Protein AF-A0A7W9XGU8-F1 (afdb_monomer_lite)

pLDDT: mean 91.26, std 7.45, range [56.91, 96.81]

Secondary structure (DSSP, 8-state):
-HHHHHHHHHHTT-SS--TTHHHHHHHHHHHHHS----HHHHHHHTTSS--SSPPPHHHHHHHHHHHH--

Structure (mmCIF, N/CA/C/O backbone):
data_AF-A0A7W9XGU8-F1
#
_entry.id   AF-A0A7W9XGU8-F1
#
loop_
_atom_site.group_PDB
_atom_site.id
_atom_site.type_symbol
_atom_site.label_atom_id
_atom_site.label_alt_id
_atom_site.label_comp_id
_atom_site.label_asym_id
_atom_site.label_entity_id
_atom_site.label_seq_id
_atom_site.pdbx_PDB_ins_code
_atom_site.Cartn_x
_atom_site.Cartn_y
_atom_site.Cartn_z
_atom_site.occupancy
_atom_site.B_iso_or_equiv
_atom_site.auth_seq_id
_atom_site.auth_comp_id
_atom_site.auth_asym_id
_atom_site.auth_atom_id
_atom_site.pdbx_PDB_model_num
ATOM 1 N N . MET A 1 1 ? 3.982 -12.547 2.957 1.00 61.06 1 MET A N 1
ATOM 2 C CA . MET A 1 1 ? 3.904 -11.197 2.336 1.00 61.06 1 MET A CA 1
ATOM 3 C C . MET A 1 1 ? 3.316 -11.181 0.925 1.00 61.06 1 MET A C 1
ATOM 5 O O . MET A 1 1 ? 2.569 -10.253 0.647 1.00 61.06 1 MET A O 1
ATOM 9 N N . LEU A 1 2 ? 3.643 -12.128 0.028 1.00 69.25 2 LEU A N 1
ATOM 10 C CA . LEU A 1 2 ? 3.201 -12.069 -1.379 1.00 69.25 2 LEU A CA 1
ATOM 11 C C . LEU A 1 2 ? 1.667 -11.986 -1.525 1.00 69.25 2 LEU A C 1
ATOM 13 O O . LEU A 1 2 ? 1.166 -11.169 -2.289 1.00 69.25 2 LEU A O 1
ATOM 17 N N . THR A 1 3 ? 0.937 -12.768 -0.726 1.00 84.94 3 THR A N 1
ATOM 18 C CA . THR A 1 3 ? -0.534 -12.798 -0.701 1.00 84.94 3 THR A CA 1
ATOM 19 C C . THR A 1 3 ? -1.140 -11.472 -0.239 1.00 84.94 3 THR A C 1
ATOM 21 O O . THR A 1 3 ? -2.040 -10.956 -0.886 1.00 84.94 3 THR A O 1
ATOM 24 N N . LEU A 1 4 ? -0.588 -10.867 0.820 1.00 89.88 4 LEU A N 1
ATOM 25 C CA . LEU A 1 4 ? -1.079 -9.595 1.360 1.00 89.88 4 LEU A CA 1
ATOM 26 C C . LEU A 1 4 ? -0.942 -8.449 0.351 1.00 89.88 4 LEU A C 1
ATOM 28 O O . LEU A 1 4 ? -1.865 -7.664 0.181 1.00 89.88 4 LEU A O 1
ATOM 32 N N . LYS A 1 5 ? 0.199 -8.365 -0.347 1.00 91.56 5 LYS A N 1
ATOM 33 C CA . LYS A 1 5 ? 0.417 -7.334 -1.374 1.00 91.56 5 LYS A CA 1
ATOM 34 C C . LYS A 1 5 ? -0.618 -7.446 -2.495 1.00 91.56 5 LYS A C 1
ATOM 36 O O . LYS A 1 5 ? -1.208 -6.442 -2.865 1.00 91.56 5 LYS A O 1
ATOM 41 N N . LYS A 1 6 ? -0.865 -8.660 -2.998 1.00 91.69 6 LYS A N 1
ATOM 42 C CA . LYS A 1 6 ? -1.871 -8.903 -4.044 1.00 91.69 6 LYS A CA 1
ATOM 43 C C . LYS A 1 6 ? -3.274 -8.502 -3.590 1.00 91.69 6 LYS A C 1
ATOM 45 O O . LYS A 1 6 ? -3.990 -7.861 -4.348 1.00 91.69 6 LYS A O 1
ATOM 50 N N . GLU A 1 7 ? -3.633 -8.816 -2.350 1.00 92.94 7 GLU A N 1
ATOM 51 C CA . GLU A 1 7 ? -4.954 -8.485 -1.816 1.00 92.94 7 GLU A CA 1
ATOM 52 C C . GLU A 1 7 ? -5.161 -6.975 -1.646 1.00 92.94 7 GLU A C 1
ATOM 54 O O . GLU A 1 7 ? -6.197 -6.434 -2.030 1.00 92.94 7 GLU A O 1
ATOM 59 N N . VAL A 1 8 ? -4.137 -6.266 -1.164 1.00 94.56 8 VAL A N 1
ATOM 60 C CA . VAL A 1 8 ? -4.139 -4.798 -1.094 1.00 94.56 8 VAL A CA 1
ATOM 61 C C . VAL A 1 8 ? -4.342 -4.183 -2.484 1.00 94.56 8 VAL A C 1
ATOM 63 O O . VAL A 1 8 ? -5.135 -3.254 -2.625 1.00 94.56 8 VAL A O 1
ATOM 66 N N . LEU A 1 9 ? -3.666 -4.706 -3.5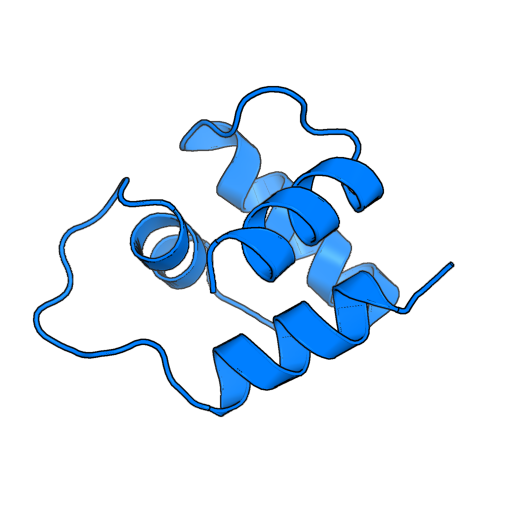13 1.00 93.81 9 LEU A N 1
ATOM 67 C CA . LEU A 1 9 ? -3.835 -4.246 -4.896 1.00 93.81 9 LEU A CA 1
ATOM 68 C C . LEU A 1 9 ? -5.246 -4.525 -5.429 1.00 93.81 9 LEU A C 1
ATOM 70 O O . LEU A 1 9 ? -5.864 -3.634 -6.015 1.00 93.81 9 LEU A O 1
ATOM 74 N N . ARG A 1 10 ? -5.795 -5.711 -5.143 1.00 93.69 10 ARG A N 1
ATOM 75 C CA . ARG A 1 10 ? -7.165 -6.096 -5.506 1.00 93.69 10 ARG A CA 1
ATOM 76 C C . ARG A 1 10 ? -8.198 -5.134 -4.915 1.00 93.69 10 ARG A C 1
ATOM 78 O O . ARG A 1 10 ? -9.052 -4.632 -5.642 1.00 93.69 10 ARG A O 1
ATOM 85 N N . ILE A 1 11 ? -8.098 -4.825 -3.620 1.00 93.25 11 ILE A N 1
ATOM 86 C CA . ILE A 1 11 ? -9.014 -3.895 -2.930 1.00 93.25 11 ILE A CA 1
ATOM 87 C C . ILE A 1 11 ? -8.841 -2.461 -3.427 1.00 93.25 11 ILE A C 1
ATOM 89 O O . ILE A 1 11 ? -9.819 -1.723 -3.555 1.00 93.25 11 ILE A O 1
ATOM 93 N N . ALA A 1 12 ? -7.611 -2.070 -3.758 1.00 93.00 12 ALA A N 1
ATOM 94 C CA . ALA A 1 12 ? -7.324 -0.772 -4.354 1.00 93.00 12 ALA A CA 1
ATOM 95 C C . ALA A 1 12 ? -7.723 -0.670 -5.840 1.00 93.00 12 ALA A C 1
ATOM 97 O O . ALA A 1 12 ? -7.617 0.419 -6.400 1.00 93.00 12 ALA A O 1
ATOM 98 N N . LYS A 1 13 ? -8.190 -1.764 -6.469 1.00 93.75 13 LYS A N 1
ATOM 99 C CA . LYS A 1 13 ? -8.487 -1.864 -7.910 1.00 93.75 13 LYS A CA 1
ATOM 100 C C . LYS A 1 13 ? -7.288 -1.483 -8.792 1.00 93.75 13 LYS A C 1
ATOM 102 O O . LYS A 1 13 ? -7.439 -0.805 -9.803 1.00 93.75 13 LYS A O 1
ATOM 107 N N . ILE A 1 14 ? -6.092 -1.901 -8.378 1.00 93.00 14 ILE A N 1
ATOM 108 C CA . ILE A 1 14 ? -4.838 -1.711 -9.113 1.00 93.00 14 ILE A CA 1
ATOM 109 C C . ILE A 1 14 ? -4.410 -3.082 -9.636 1.00 93.00 14 ILE A C 1
ATOM 111 O O . ILE A 1 14 ? -4.042 -3.946 -8.847 1.00 93.00 14 ILE A O 1
ATOM 115 N N . GLU A 1 15 ? -4.460 -3.294 -10.949 1.00 89.31 15 GLU A N 1
ATOM 116 C CA . GLU A 1 15 ? -4.049 -4.569 -11.559 1.00 89.31 15 GLU A CA 1
ATOM 117 C C . GLU A 1 15 ? -2.526 -4.719 -11.569 1.00 89.31 15 GLU A C 1
ATOM 119 O O . GLU A 1 15 ? -1.985 -5.720 -11.097 1.00 89.31 15 GLU A O 1
ATOM 124 N N . GLU A 1 16 ? -1.832 -3.675 -12.027 1.00 89.12 16 GLU A N 1
ATOM 125 C CA . GLU A 1 16 ? -0.377 -3.613 -12.053 1.00 89.12 16 GLU A CA 1
ATOM 126 C C . GLU A 1 16 ? 0.120 -2.436 -11.214 1.00 89.12 16 GLU A C 1
ATOM 128 O O . GLU A 1 16 ? -0.199 -1.260 -11.435 1.00 89.12 16 GLU A O 1
ATOM 133 N N . MET A 1 17 ? 0.901 -2.753 -10.185 1.00 91.25 17 MET A N 1
ATOM 134 C CA . MET A 1 17 ? 1.455 -1.723 -9.325 1.00 91.25 17 MET A CA 1
ATOM 135 C C . MET A 1 17 ? 2.567 -0.974 -10.065 1.00 91.25 17 MET A C 1
ATOM 137 O O . MET A 1 17 ? 3.508 -1.584 -10.557 1.00 91.25 17 MET A O 1
ATOM 141 N N . ALA A 1 18 ? 2.502 0.358 -10.055 1.00 92.56 18 ALA A N 1
ATOM 142 C CA . ALA A 1 18 ? 3.525 1.241 -10.604 1.00 92.56 18 ALA A CA 1
ATOM 143 C C . ALA A 1 18 ? 3.869 2.346 -9.586 1.00 92.56 18 ALA A C 1
ATOM 145 O O . ALA A 1 18 ? 3.058 2.637 -8.696 1.00 92.56 18 ALA A O 1
ATOM 146 N N . PRO A 1 19 ? 5.028 3.024 -9.704 1.00 91.19 19 PRO A N 1
ATOM 147 C CA . PRO A 1 19 ? 5.442 4.058 -8.751 1.00 91.19 19 PRO A CA 1
ATOM 148 C C . PRO A 1 19 ? 4.430 5.199 -8.572 1.00 91.19 19 PRO A C 1
ATOM 150 O O . PRO A 1 19 ? 4.328 5.761 -7.479 1.00 91.19 19 PRO A O 1
ATOM 153 N N . GLN A 1 20 ? 3.677 5.532 -9.625 1.00 91.69 20 GLN A N 1
ATOM 154 C CA . GLN A 1 20 ? 2.621 6.550 -9.605 1.00 91.69 20 GLN A CA 1
ATOM 155 C C . GLN A 1 20 ? 1.403 6.127 -8.765 1.00 91.69 20 GLN A C 1
ATOM 157 O O . GLN A 1 20 ? 0.808 6.956 -8.077 1.00 91.69 20 GLN A O 1
ATOM 162 N N . HIS A 1 21 ? 1.096 4.826 -8.719 1.00 94.56 21 HIS A N 1
ATOM 163 C CA . HIS A 1 21 ? -0.020 4.275 -7.947 1.00 94.56 21 HIS A CA 1
ATOM 164 C C . HIS A 1 21 ? 0.241 4.304 -6.431 1.00 94.56 21 HIS A C 1
ATOM 166 O O . HIS A 1 21 ? -0.701 4.261 -5.641 1.00 94.56 21 HIS A O 1
ATOM 172 N N . CYS A 1 22 ? 1.501 4.439 -5.986 1.00 95.44 22 CYS A N 1
ATOM 173 C CA . CYS A 1 22 ? 1.832 4.529 -4.558 1.00 95.44 22 CYS A CA 1
ATOM 174 C C . CYS A 1 22 ? 1.174 5.734 -3.866 1.00 95.44 22 CYS A C 1
ATOM 176 O O . CYS A 1 22 ? 0.866 5.645 -2.678 1.00 95.44 22 CYS A O 1
ATOM 178 N N . LYS A 1 23 ? 0.958 6.847 -4.582 1.00 95.44 23 LYS A N 1
ATOM 179 C CA . LYS A 1 23 ? 0.257 8.014 -4.028 1.00 95.44 23 LYS A CA 1
ATOM 180 C C . LYS A 1 23 ? -1.214 7.689 -3.769 1.00 95.44 23 LYS A C 1
ATOM 182 O O . LYS A 1 23 ? -1.667 7.806 -2.635 1.00 95.44 23 LYS A O 1
ATOM 187 N N . THR A 1 24 ? -1.911 7.193 -4.788 1.00 95.44 24 THR A N 1
ATOM 188 C CA . THR A 1 24 ? -3.319 6.786 -4.692 1.00 95.44 24 THR A CA 1
ATOM 189 C C . THR A 1 24 ? -3.521 5.734 -3.606 1.00 95.44 24 THR A C 1
ATOM 191 O O . THR A 1 24 ? -4.427 5.849 -2.787 1.00 95.44 24 THR A O 1
ATOM 194 N N . LEU A 1 25 ? -2.634 4.738 -3.530 1.00 96.00 25 LEU A N 1
ATOM 195 C CA . LEU A 1 25 ? -2.706 3.704 -2.503 1.00 96.00 25 LEU A CA 1
ATOM 196 C C . LEU A 1 25 ? -2.512 4.272 -1.086 1.00 96.00 25 LEU A C 1
ATOM 198 O O . LEU A 1 25 ? -3.238 3.886 -0.175 1.00 96.00 25 LEU A O 1
ATOM 202 N N . SER A 1 26 ? -1.578 5.210 -0.892 1.00 96.81 26 SER A N 1
ATOM 203 C CA . SER A 1 26 ? -1.390 5.901 0.395 1.00 96.81 26 SER A CA 1
ATOM 204 C C . SER A 1 26 ? -2.665 6.623 0.840 1.00 96.81 26 SER A C 1
ATOM 206 O O . SER A 1 26 ? -3.054 6.536 2.005 1.00 96.81 26 SER A O 1
ATOM 208 N N . GLU A 1 27 ? -3.318 7.331 -0.079 1.00 96.50 27 GLU A N 1
ATOM 209 C CA . GLU A 1 27 ? -4.558 8.065 0.196 1.00 96.50 27 GLU A CA 1
ATOM 210 C C . GLU A 1 27 ? -5.726 7.114 0.495 1.00 96.50 27 GLU A C 1
ATOM 212 O O . GLU A 1 27 ? -6.468 7.338 1.451 1.00 96.50 27 GLU A O 1
ATOM 217 N N . LEU A 1 28 ? -5.858 6.016 -0.258 1.00 95.81 28 LEU A N 1
ATOM 218 C CA . LEU A 1 28 ? -6.883 4.992 -0.029 1.00 95.81 28 LEU A CA 1
ATOM 219 C C . LEU A 1 28 ? -6.722 4.298 1.325 1.00 95.81 28 LEU A C 1
ATOM 221 O O . LEU A 1 28 ? -7.710 4.125 2.041 1.00 95.81 28 LEU A O 1
ATOM 225 N N . ILE A 1 29 ? -5.490 3.935 1.694 1.00 95.88 29 ILE A N 1
ATOM 226 C CA . ILE A 1 29 ? -5.191 3.340 3.002 1.00 95.88 29 ILE A CA 1
ATOM 227 C C . ILE A 1 29 ? -5.595 4.305 4.110 1.00 95.88 29 ILE A C 1
ATOM 229 O O . ILE A 1 29 ? -6.316 3.907 5.025 1.00 95.88 29 ILE A O 1
ATOM 233 N N . TYR A 1 30 ? -5.209 5.578 4.000 1.00 96.31 30 TYR A N 1
ATOM 234 C CA . TYR A 1 30 ? -5.591 6.582 4.986 1.00 96.31 30 TYR A CA 1
ATOM 235 C C . TYR A 1 30 ? -7.111 6.750 5.067 1.00 96.31 30 TYR A C 1
ATOM 237 O O . TYR A 1 30 ? -7.668 6.734 6.160 1.00 96.31 30 TYR A O 1
ATOM 245 N N . LYS A 1 31 ? -7.804 6.813 3.928 1.00 95.50 31 LYS A N 1
ATOM 246 C CA . LYS A 1 31 ? -9.264 6.954 3.886 1.00 95.50 31 LYS A CA 1
ATOM 247 C C . LYS A 1 31 ? -10.002 5.771 4.525 1.00 95.50 31 LYS A C 1
ATOM 249 O O . LYS A 1 31 ? -11.028 5.989 5.159 1.00 95.50 31 LYS A O 1
ATOM 254 N N . LYS A 1 32 ? -9.509 4.537 4.356 1.00 94.81 32 LYS A N 1
ATOM 255 C CA . LYS A 1 32 ? -10.168 3.323 4.875 1.00 94.81 32 LYS A CA 1
ATOM 256 C C . LYS A 1 32 ? -9.778 2.954 6.311 1.00 94.81 32 LYS A C 1
ATOM 258 O O . LYS A 1 32 ? -10.590 2.367 7.010 1.00 94.81 32 LYS A O 1
ATOM 263 N N . THR A 1 33 ? -8.556 3.266 6.741 1.00 94.88 33 THR A N 1
ATOM 264 C CA . THR A 1 33 ? -8.00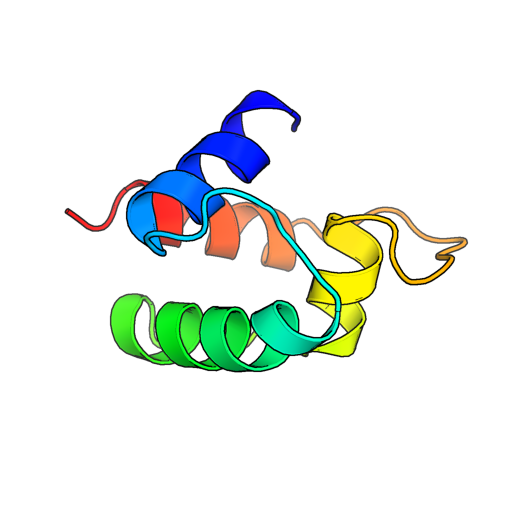5 2.818 8.044 1.00 94.88 33 THR A CA 1
ATOM 265 C C . THR A 1 33 ? -7.712 3.963 9.014 1.00 94.88 33 THR A C 1
ATOM 267 O O . THR A 1 33 ? -7.373 3.7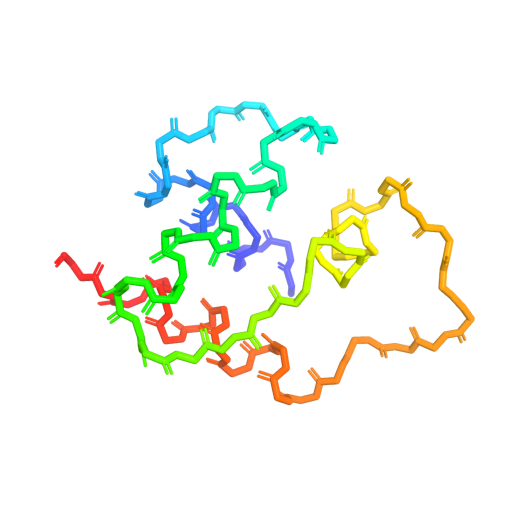33 10.170 1.00 94.88 33 THR A O 1
ATOM 270 N N . ASN A 1 34 ? -7.766 5.215 8.545 1.00 95.56 34 ASN A N 1
ATOM 271 C CA . ASN A 1 34 ? -7.288 6.409 9.252 1.00 95.56 34 ASN A CA 1
ATOM 272 C C . ASN A 1 34 ? -5.801 6.344 9.680 1.00 95.56 34 ASN A C 1
ATOM 274 O O . ASN A 1 34 ? -5.337 7.132 10.506 1.00 95.56 34 ASN A O 1
ATOM 278 N N . LYS A 1 35 ? -5.017 5.422 9.101 1.00 96.19 35 LYS A N 1
ATOM 279 C CA . LYS A 1 35 ? -3.582 5.238 9.363 1.00 96.19 35 LYS A CA 1
ATOM 280 C C . LYS A 1 35 ? -2.764 5.661 8.150 1.00 96.19 35 LYS A C 1
ATOM 282 O O . LYS A 1 35 ? -3.174 5.487 7.005 1.00 96.19 35 LYS A O 1
ATOM 287 N N . LYS A 1 36 ? -1.594 6.255 8.391 1.00 94.88 36 LYS A N 1
ATOM 288 C CA . LYS A 1 36 ? -0.753 6.828 7.332 1.00 94.88 36 LYS A CA 1
ATOM 289 C C . LYS A 1 36 ? 0.415 5.904 7.015 1.00 94.88 36 LYS A C 1
ATOM 291 O O . LYS A 1 36 ? 1.204 5.568 7.892 1.00 94.88 36 LYS A O 1
ATOM 296 N N . ILE A 1 37 ? 0.581 5.577 5.736 1.00 96.12 37 ILE A N 1
ATOM 297 C CA . ILE A 1 37 ? 1.803 4.970 5.203 1.00 96.12 37 ILE A CA 1
ATOM 298 C C . ILE A 1 37 ? 2.368 5.923 4.157 1.00 96.12 37 ILE A C 1
ATOM 300 O O . ILE A 1 37 ? 1.662 6.307 3.236 1.00 96.12 37 ILE A O 1
ATOM 304 N N . SER A 1 38 ? 3.640 6.306 4.275 1.00 94.81 38 SER A N 1
ATOM 305 C CA . SER A 1 38 ? 4.248 7.211 3.295 1.00 94.81 38 SER A CA 1
ATOM 306 C C . SER A 1 38 ? 4.362 6.565 1.907 1.00 94.81 38 SER A C 1
ATOM 308 O O . SER A 1 38 ? 4.579 5.356 1.778 1.00 94.81 38 SER A O 1
ATOM 310 N N . ILE A 1 39 ? 4.317 7.389 0.856 1.00 96.19 39 ILE A N 1
ATOM 311 C CA . ILE A 1 39 ? 4.523 6.952 -0.534 1.00 96.19 39 ILE A CA 1
ATOM 312 C C . ILE A 1 39 ? 5.860 6.208 -0.673 1.00 96.19 39 ILE A C 1
ATOM 314 O O . ILE A 1 39 ? 5.924 5.153 -1.298 1.00 96.19 39 ILE A O 1
ATOM 318 N N . THR A 1 40 ? 6.927 6.716 -0.053 1.00 94.06 40 THR A N 1
ATOM 319 C CA . THR A 1 40 ? 8.258 6.091 -0.080 1.00 94.06 40 THR A CA 1
ATOM 320 C C . THR A 1 40 ? 8.269 4.733 0.624 1.00 94.06 40 THR A C 1
ATOM 322 O O . THR A 1 40 ? 8.927 3.804 0.153 1.00 94.06 40 THR A O 1
ATOM 325 N N . THR A 1 41 ? 7.503 4.574 1.708 1.00 95.06 41 THR A N 1
ATOM 326 C CA . THR A 1 41 ? 7.315 3.272 2.364 1.00 95.06 41 THR A CA 1
ATOM 327 C C . THR A 1 41 ? 6.630 2.290 1.417 1.00 95.06 41 THR A C 1
ATOM 329 O O . THR A 1 41 ? 7.128 1.181 1.247 1.00 95.06 41 THR A O 1
ATOM 332 N N . LEU A 1 42 ? 5.553 2.693 0.734 1.00 95.12 42 LEU A N 1
ATOM 333 C CA . LEU A 1 42 ? 4.877 1.841 -0.253 1.00 95.12 42 LEU A CA 1
ATOM 334 C C . LEU A 1 42 ? 5.791 1.490 -1.432 1.00 95.12 42 LEU A C 1
ATOM 336 O O . LEU A 1 42 ? 5.826 0.337 -1.854 1.00 95.12 42 LEU A O 1
ATOM 340 N N . LYS A 1 43 ? 6.608 2.433 -1.912 1.00 94.88 43 LYS A N 1
ATOM 341 C CA . LYS A 1 43 ? 7.620 2.143 -2.938 1.00 94.88 43 LYS A CA 1
ATOM 342 C C . LYS A 1 43 ? 8.580 1.038 -2.493 1.00 94.88 43 LYS A C 1
ATOM 344 O O . LYS A 1 43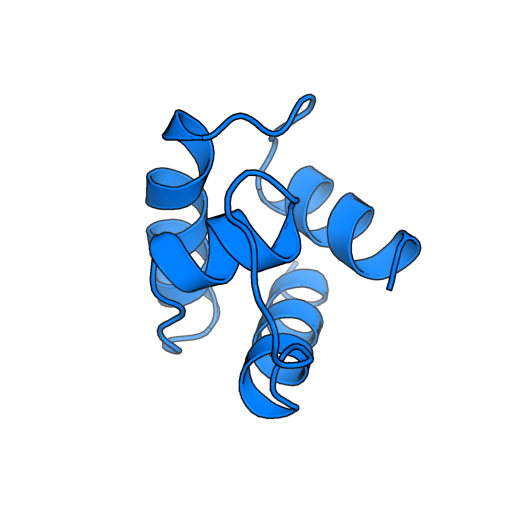 ? 8.866 0.147 -3.281 1.00 94.88 43 LYS A O 1
ATOM 349 N N . ARG A 1 44 ? 9.009 1.029 -1.228 1.00 94.44 44 ARG A N 1
ATOM 350 C CA . ARG A 1 44 ? 9.826 -0.063 -0.663 1.00 94.44 44 ARG A CA 1
ATOM 351 C C . ARG A 1 44 ? 9.042 -1.374 -0.536 1.00 94.44 44 ARG A C 1
ATOM 353 O O . ARG A 1 44 ? 9.584 -2.425 -0.860 1.00 94.44 44 ARG A O 1
ATOM 360 N N . VAL A 1 45 ? 7.766 -1.324 -0.130 1.00 92.88 45 VAL A N 1
ATOM 361 C CA . VAL A 1 45 ? 6.868 -2.501 -0.083 1.00 92.88 45 VAL A CA 1
ATOM 362 C C . VAL A 1 45 ? 6.798 -3.191 -1.438 1.00 92.88 45 VAL A C 1
ATOM 364 O O . VAL A 1 45 ? 6.908 -4.416 -1.499 1.00 92.88 45 VAL A O 1
ATOM 367 N N . TYR A 1 46 ? 6.644 -2.431 -2.516 1.00 92.44 46 TYR A N 1
ATOM 368 C CA . TYR A 1 46 ? 6.464 -2.975 -3.861 1.00 92.44 46 TYR A CA 1
ATOM 369 C C . TYR A 1 46 ? 7.757 -3.057 -4.687 1.00 92.44 46 TYR A C 1
ATOM 371 O O . TYR A 1 46 ? 7.708 -3.468 -5.837 1.00 92.44 46 TYR A O 1
ATOM 379 N N . GLY A 1 47 ? 8.917 -2.736 -4.103 1.00 91.38 47 GLY A N 1
ATOM 380 C CA . GLY A 1 47 ? 10.224 -2.903 -4.753 1.00 91.38 47 GLY A CA 1
ATOM 381 C C . GLY A 1 47 ? 10.663 -1.759 -5.675 1.00 91.38 47 GLY A C 1
ATOM 382 O O . GLY A 1 47 ? 11.709 -1.862 -6.300 1.00 91.38 47 GLY A O 1
ATOM 383 N N . PHE A 1 48 ? 9.934 -0.641 -5.724 1.00 91.75 48 PHE A N 1
ATOM 384 C CA . PHE A 1 48 ? 10.314 0.559 -6.491 1.00 91.75 48 PHE A CA 1
ATOM 385 C C . PHE A 1 48 ? 11.373 1.430 -5.805 1.00 91.75 48 PHE A C 1
ATOM 387 O O . PHE A 1 48 ? 11.820 2.423 -6.372 1.00 91.75 48 PHE A O 1
ATOM 394 N N . ALA A 1 49 ? 11.728 1.123 -4.559 1.00 91.69 49 ALA A N 1
ATOM 395 C CA . ALA A 1 49 ? 12.792 1.803 -3.838 1.00 91.69 49 ALA A CA 1
ATOM 396 C C . ALA A 1 49 ? 13.560 0.803 -2.976 1.00 91.69 49 ALA A C 1
ATOM 398 O O . ALA A 1 49 ? 12.964 -0.011 -2.267 1.00 91.69 49 ALA A O 1
ATOM 399 N N . THR A 1 50 ? 14.885 0.905 -2.993 1.00 86.06 50 THR A N 1
ATOM 400 C CA . THR A 1 50 ? 15.756 0.076 -2.161 1.00 86.06 50 THR A CA 1
ATOM 401 C C . THR A 1 50 ? 15.562 0.396 -0.682 1.00 86.06 50 THR A C 1
ATOM 403 O O . THR A 1 50 ? 15.449 1.560 -0.281 1.00 86.06 50 THR A O 1
ATOM 406 N N . SER A 1 51 ? 15.573 -0.640 0.149 1.00 83.19 51 SER A N 1
ATOM 407 C CA . SER A 1 51 ? 15.592 -0.520 1.603 1.00 83.19 51 SER A CA 1
ATOM 408 C C . SER A 1 51 ? 16.616 -1.491 2.165 1.00 83.19 51 SER A C 1
ATOM 410 O O . SER A 1 51 ? 16.581 -2.671 1.836 1.00 83.19 51 SER A O 1
ATOM 412 N N . LYS A 1 52 ? 17.498 -1.004 3.041 1.00 81.19 52 LYS A N 1
ATOM 413 C CA . LYS A 1 52 ? 18.378 -1.866 3.847 1.00 81.19 52 LYS A CA 1
ATOM 414 C C . LYS A 1 52 ? 17.645 -2.474 5.048 1.00 81.19 52 LYS A C 1
ATOM 416 O O . LYS A 1 52 ? 18.147 -3.399 5.672 1.00 81.19 52 LYS A O 1
ATOM 421 N N . HIS A 1 53 ? 16.463 -1.947 5.372 1.00 80.31 53 HIS A N 1
ATOM 422 C CA . HIS A 1 53 ? 15.668 -2.359 6.522 1.00 80.31 53 HIS A CA 1
ATOM 423 C C . HIS A 1 53 ? 14.409 -3.098 6.085 1.00 80.31 53 HIS A C 1
ATOM 425 O O . HIS A 1 53 ? 13.775 -2.739 5.085 1.00 80.31 53 HIS A O 1
ATOM 431 N N . GLN A 1 54 ? 14.037 -4.103 6.875 1.00 84.56 54 GLN A N 1
ATOM 432 C CA . GLN A 1 54 ? 12.767 -4.796 6.727 1.00 84.56 54 GLN A CA 1
ATOM 433 C C . GLN A 1 54 ? 11.590 -3.845 6.965 1.00 84.56 54 GLN A C 1
ATOM 435 O O . GLN A 1 54 ? 11.703 -2.804 7.615 1.00 84.56 54 GLN A O 1
ATOM 440 N N . ILE A 1 55 ? 10.443 -4.217 6.410 1.00 89.31 55 ILE A N 1
ATOM 441 C CA . ILE A 1 55 ? 9.206 -3.456 6.559 1.00 89.31 55 ILE A CA 1
ATOM 442 C C . ILE A 1 55 ? 8.738 -3.555 8.005 1.00 89.31 55 ILE A C 1
ATOM 444 O O . ILE A 1 55 ? 8.714 -4.642 8.576 1.00 89.31 55 ILE A O 1
ATOM 448 N N . SER A 1 56 ? 8.369 -2.419 8.596 1.00 91.75 56 SER A N 1
ATOM 449 C CA . SER A 1 56 ? 7.958 -2.382 9.997 1.00 91.75 56 SER A CA 1
ATOM 450 C C . SER A 1 56 ? 6.685 -3.197 10.245 1.00 91.75 56 SER A C 1
ATOM 452 O O . SER A 1 56 ? 5.822 -3.335 9.369 1.00 91.75 56 SER A O 1
ATOM 454 N N . SER A 1 57 ? 6.537 -3.685 11.479 1.00 92.19 57 SER A N 1
ATOM 455 C CA . SER A 1 57 ? 5.306 -4.326 11.958 1.00 92.19 57 SER A CA 1
ATOM 456 C C . SER A 1 57 ? 4.095 -3.405 11.802 1.00 92.19 57 SER A C 1
ATOM 458 O O . SER A 1 57 ? 3.050 -3.858 11.353 1.00 92.19 57 SER A O 1
ATOM 460 N N . TYR A 1 58 ? 4.269 -2.102 12.053 1.00 94.75 58 TYR A N 1
ATOM 461 C CA . TYR A 1 58 ? 3.252 -1.079 11.796 1.00 94.75 58 TYR A CA 1
ATOM 462 C C . TYR A 1 58 ? 2.778 -1.079 10.338 1.00 94.75 58 TYR A C 1
ATOM 464 O O . TYR A 1 58 ? 1.586 -1.144 10.070 1.00 94.75 58 TYR A O 1
ATOM 472 N N . THR A 1 59 ? 3.701 -1.045 9.371 1.00 94.81 59 THR A N 1
ATOM 473 C CA . THR A 1 59 ? 3.326 -1.040 7.945 1.00 94.81 59 THR A CA 1
ATOM 474 C C . THR A 1 59 ? 2.573 -2.322 7.589 1.00 94.81 59 THR A C 1
ATOM 476 O O . THR A 1 59 ? 1.584 -2.282 6.865 1.00 94.81 59 THR A O 1
ATOM 479 N N . THR A 1 60 ? 3.018 -3.460 8.125 1.00 93.94 60 THR A N 1
ATOM 480 C CA . THR A 1 60 ? 2.376 -4.757 7.885 1.00 93.94 60 THR A CA 1
ATOM 481 C C . THR A 1 60 ? 0.962 -4.800 8.464 1.00 93.94 60 THR A C 1
ATOM 483 O O . THR A 1 60 ? 0.049 -5.211 7.752 1.00 93.94 60 THR A O 1
ATOM 486 N N . SER A 1 61 ? 0.756 -4.321 9.696 1.00 95.69 61 SER A N 1
ATOM 487 C CA . SER A 1 61 ? -0.563 -4.337 10.338 1.00 95.69 61 SER A CA 1
ATOM 488 C C . SER A 1 61 ? -1.560 -3.418 9.636 1.00 95.69 61 SER A C 1
ATOM 490 O O . SER A 1 61 ? -2.699 -3.815 9.418 1.00 95.69 61 SER A O 1
ATOM 492 N N . VAL A 1 62 ? -1.124 -2.234 9.195 1.00 96.12 62 VAL A N 1
ATOM 493 C CA . VAL A 1 62 ? -1.980 -1.314 8.429 1.00 96.12 62 VAL A CA 1
ATOM 494 C C . VAL A 1 62 ? -2.392 -1.928 7.088 1.00 96.12 62 VAL A C 1
ATOM 496 O O . VAL A 1 62 ? -3.547 -1.809 6.686 1.00 96.12 62 VAL A O 1
ATOM 499 N N . LEU A 1 63 ? -1.475 -2.606 6.388 1.00 94.94 63 LEU A N 1
ATOM 500 C CA . 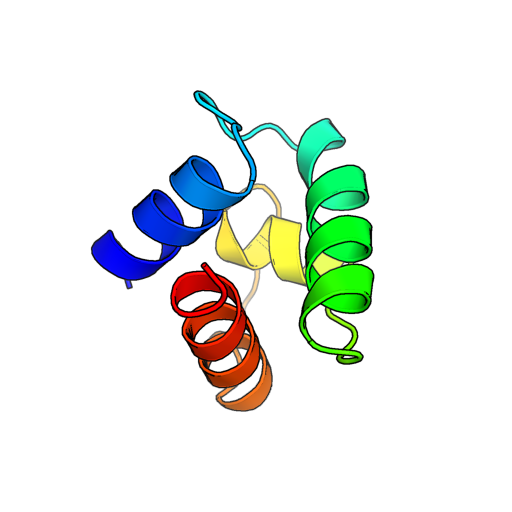LEU A 1 63 ? -1.803 -3.291 5.133 1.00 94.94 63 LEU A CA 1
ATOM 501 C C . LEU A 1 63 ? -2.764 -4.467 5.357 1.00 94.94 63 LEU A C 1
ATOM 503 O O . LEU A 1 63 ? -3.655 -4.674 4.537 1.00 94.94 63 LEU A O 1
ATOM 507 N N . GLN A 1 64 ? -2.603 -5.216 6.454 1.00 95.00 64 GLN A N 1
ATOM 508 C CA . GLN A 1 64 ? -3.530 -6.288 6.837 1.00 95.00 64 GLN A CA 1
ATOM 509 C C . GLN A 1 64 ? -4.927 -5.743 7.118 1.00 95.00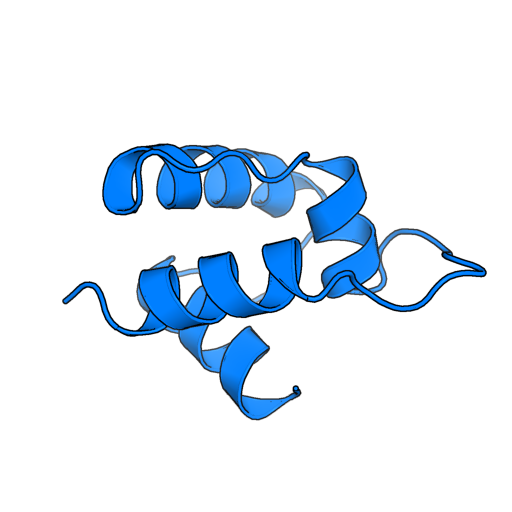 64 GLN A C 1
ATOM 511 O O . GLN A 1 64 ? -5.894 -6.253 6.561 1.00 95.00 64 GLN A O 1
ATOM 516 N N . GLU A 1 65 ? -5.026 -4.675 7.903 1.00 95.00 65 GLU A N 1
ATOM 517 C CA . GLU A 1 65 ? -6.298 -4.012 8.178 1.00 95.00 65 GLU A CA 1
ATOM 518 C C . GLU A 1 65 ? -6.955 -3.525 6.888 1.00 95.00 65 GLU A C 1
ATOM 520 O O . GLU A 1 65 ? -8.094 -3.887 6.617 1.00 95.00 65 GLU A O 1
ATOM 525 N N . PHE A 1 66 ? -6.219 -2.804 6.031 1.00 94.88 66 PHE A N 1
ATOM 526 C CA . PHE A 1 66 ? -6.734 -2.360 4.733 1.00 94.88 66 PHE A CA 1
ATOM 527 C C . PHE A 1 66 ? -7.238 -3.529 3.876 1.00 94.88 66 PHE A C 1
ATOM 529 O O . PHE A 1 66 ? -8.259 -3.390 3.205 1.00 94.88 66 PHE A O 1
ATOM 536 N N . SER A 1 67 ? -6.561 -4.684 3.929 1.00 92.50 67 SER A N 1
ATOM 537 C CA . SER A 1 67 ? -6.966 -5.883 3.187 1.00 92.50 67 SER A CA 1
ATOM 538 C C . SER A 1 67 ? -8.252 -6.549 3.698 1.00 92.50 67 SER A C 1
ATOM 540 O O . SER A 1 67 ? -8.810 -7.406 3.023 1.00 92.50 67 SER A O 1
ATOM 542 N N . GLN A 1 68 ? -8.725 -6.164 4.882 1.00 88.62 68 GLN A N 1
ATOM 543 C CA . GLN A 1 68 ? -9.941 -6.692 5.504 1.00 88.62 68 GLN A CA 1
ATOM 544 C C . GLN A 1 68 ? -11.119 -5.712 5.416 1.00 88.62 68 GLN A C 1
ATOM 546 O O . GLN A 1 68 ? -12.257 -6.101 5.681 1.00 88.62 68 GLN A O 1
ATOM 551 N N . VAL A 1 69 ? -10.880 -4.453 5.025 1.00 74.50 69 VAL A N 1
ATOM 552 C CA . VAL A 1 69 ? -11.949 -3.459 4.864 1.00 74.50 69 VAL A CA 1
ATOM 553 C C . VAL A 1 69 ? -12.703 -3.723 3.558 1.00 74.50 69 VAL A C 1
ATOM 555 O O . VAL A 1 69 ? -12.259 -3.305 2.480 1.00 74.50 69 VAL A O 1
ATOM 558 N N . THR A 1 70 ? -13.843 -4.409 3.685 1.00 56.91 70 THR A N 1
ATOM 559 C CA . THR A 1 70 ? -14.807 -4.678 2.602 1.00 56.91 70 THR A CA 1
ATOM 560 C C . THR A 1 70 ? -15.371 -3.365 2.061 1.00 56.91 70 THR A C 1
ATOM 562 O O . THR A 1 70 ? -15.838 -2.539 2.872 1.00 56.91 70 THR A O 1
#

Radius of gyration: 10.87 Å; chains: 1; bounding box: 33×21×24 Å

Sequence (70 aa):
MLTLKKEVLRIAKIEEMAPQHCKTLSELIYKKTNKKISITTLKRVYGFATSKHQISSYTTSVLQEFSQVT

Foldseek 3Di:
DVVLVVLLCVLLVHPDDDLVCLVVSQVLLCVQPVDGDDSVLVCCVVVVDDDPDDRDPVVVVSSVSSSPRD